Protein AF-A0A392NVR2-F1 (afdb_monomer)

Foldseek 3Di:
DQQFFAPPWDWDDLQDPPPVVSHDPPQDPVNVVVVVVVCSPDDNPPTGRTGDDDPVVSLVVVVVCLVDFDDDDDPVVVVVSRVVSVVVVVVDDDRDDDDDPDPPPPDDDDDDDDDDDDDDDDDDDDDDDD

Mean predicted aligned error: 14.07 Å

Sequence (130 aa):
PNGRFETQTKVCLSISNHHPEHWQPSWSVRTALVALIAFMPTSPNGALGSLDYKKEERRTLAIKSREASPKFGTPERQKLIDEIHEYMLSKAPPVPELSHTETSEDHPSPEEAESQVSSPNPEALPEEEG

InterPro domains:
  IPR000608 Ubiquitin-conjugating (UBC), catalytic core domain [PS50127] (1-85)
  IPR016135 Ubiquitin-conjugating enzyme/RWD-like [G3DSA:3.10.110.10] (1-108)
  IPR016135 Ubiquitin-conjugating enzyme/RWD-like [SSF54495] (4-55)

Solvent-accessible surface area (backbone atoms only — not comparable to full-atom values): 8789 Å² total; per-residue (Å²): 120,58,46,44,50,49,80,99,50,73,69,59,49,71,78,31,90,85,30,73,92,64,47,57,94,83,62,45,72,66,52,55,52,53,51,52,60,67,52,65,84,52,82,50,87,84,34,50,41,47,38,87,53,54,73,66,58,30,49,53,32,56,58,57,51,71,80,52,62,82,89,65,83,53,74,71,51,35,52,54,45,44,52,49,43,54,54,49,57,79,71,51,78,82,79,80,82,75,78,84,74,78,83,75,82,82,76,86,82,85,82,86,79,90,86,81,91,82,85,83,86,83,89,80,88,84,89,84,90,134

pLDDT: mean 76.17, std 23.25, range [31.78, 98.38]

Radius of gyration: 26.14 Å; Cα contacts (8 Å, |Δi|>4): 66; chains: 1; bounding box: 65×40×64 Å

Secondary structure (DSSP, 8-state):
--SSB-TTS----TTSTT-TTT--TT--HHHHHHHHHHHTTS--TT-TTB----HHHHHHHHHHTTSS----S-HHHHHHHHHHHHHHHHHSPPPPP---------------------------------

Organism: NCBI:txid97028

Structure (mmCIF, N/CA/C/O backbone):
data_AF-A0A392NVR2-F1
#
_entry.id   AF-A0A392NVR2-F1
#
loop_
_atom_site.group_PDB
_atom_site.id
_atom_site.type_symbol
_atom_site.label_atom_id
_atom_site.label_alt_id
_atom_site.label_comp_id
_atom_site.label_asym_id
_atom_site.label_entity_id
_atom_site.label_seq_id
_atom_site.pdbx_PDB_ins_code
_atom_site.Cartn_x
_atom_site.Cartn_y
_atom_site.Cartn_z
_atom_site.occupancy
_atom_site.B_iso_or_equiv
_atom_site.auth_seq_id
_atom_site.auth_comp_id
_atom_site.auth_asym_id
_atom_site.auth_atom_id
_atom_site.pdbx_PDB_model_num
ATOM 1 N N . PRO A 1 1 ? -1.877 4.588 4.772 1.00 92.75 1 PRO A N 1
ATOM 2 C CA . PRO A 1 1 ? -0.829 3.815 5.495 1.00 92.75 1 PRO A CA 1
ATOM 3 C C . PRO A 1 1 ? -1.407 2.458 5.922 1.00 92.75 1 PRO A C 1
ATOM 5 O O . PRO A 1 1 ? -2.622 2.373 6.059 1.00 92.75 1 PRO A O 1
ATOM 8 N N . ASN A 1 2 ? -0.583 1.416 6.095 1.00 94.69 2 ASN A N 1
ATOM 9 C CA . ASN A 1 2 ? -1.067 0.053 6.401 1.00 94.69 2 ASN A CA 1
ATOM 10 C C . ASN A 1 2 ? -0.372 -0.628 7.604 1.00 94.69 2 ASN A C 1
ATOM 12 O O . ASN A 1 2 ? -0.789 -1.713 8.006 1.00 94.69 2 ASN A O 1
ATOM 16 N N . GLY A 1 3 ? 0.679 -0.015 8.166 1.00 94.56 3 GLY A N 1
ATOM 17 C CA . GLY A 1 3 ? 1.439 -0.548 9.307 1.00 94.56 3 GLY A CA 1
ATOM 18 C C . GLY A 1 3 ? 2.330 -1.757 8.988 1.00 94.56 3 GLY A C 1
ATOM 19 O O . GLY A 1 3 ? 2.909 -2.338 9.896 1.00 94.56 3 GLY A O 1
ATOM 20 N N . ARG A 1 4 ? 2.429 -2.151 7.712 1.00 95.00 4 ARG A N 1
ATOM 21 C CA . ARG A 1 4 ? 3.262 -3.253 7.213 1.00 95.00 4 ARG A CA 1
ATOM 22 C C . ARG A 1 4 ? 4.449 -2.766 6.389 1.00 95.00 4 ARG A C 1
ATOM 24 O O . ARG A 1 4 ? 5.541 -3.305 6.515 1.00 95.00 4 ARG A O 1
ATOM 31 N N . PHE A 1 5 ? 4.222 -1.790 5.522 1.00 94.06 5 PHE A N 1
ATOM 32 C CA . PHE A 1 5 ? 5.261 -1.199 4.694 1.00 94.06 5 PHE A CA 1
ATOM 33 C C . PHE A 1 5 ? 5.231 0.313 4.832 1.00 94.06 5 PHE A C 1
ATOM 35 O O . PHE A 1 5 ? 4.154 0.925 4.848 1.00 94.06 5 PHE A O 1
ATOM 42 N N . GLU A 1 6 ? 6.416 0.900 4.909 1.00 93.88 6 GLU A N 1
ATOM 43 C CA . GLU A 1 6 ? 6.596 2.338 4.839 1.00 93.88 6 GLU A CA 1
ATOM 44 C C . GLU A 1 6 ? 6.128 2.853 3.472 1.00 93.88 6 GLU A C 1
ATOM 46 O O . GLU A 1 6 ? 6.408 2.279 2.415 1.00 93.88 6 GLU A O 1
ATOM 51 N N . THR A 1 7 ? 5.341 3.926 3.484 1.00 93.19 7 THR A N 1
ATOM 52 C CA . THR A 1 7 ? 4.828 4.523 2.251 1.00 93.19 7 THR A CA 1
ATOM 53 C C . THR A 1 7 ? 5.937 5.239 1.500 1.00 93.19 7 THR A C 1
ATOM 55 O O . THR A 1 7 ? 6.759 5.894 2.121 1.00 93.19 7 THR A O 1
ATOM 58 N N . GLN A 1 8 ? 5.890 5.206 0.165 1.00 91.06 8 GLN A N 1
ATOM 59 C CA . GLN A 1 8 ? 6.869 5.878 -0.708 1.00 91.06 8 GLN A CA 1
ATOM 60 C C . GLN A 1 8 ? 8.303 5.320 -0.599 1.00 91.06 8 GLN A C 1
ATOM 62 O O . GLN A 1 8 ? 9.221 5.872 -1.198 1.00 91.06 8 GLN A O 1
ATOM 67 N N . THR A 1 9 ? 8.477 4.176 0.064 1.00 91.12 9 THR A N 1
ATOM 68 C CA . THR A 1 9 ? 9.751 3.461 0.168 1.00 91.12 9 THR A CA 1
ATOM 69 C C . THR A 1 9 ? 9.732 2.220 -0.724 1.00 91.12 9 THR A C 1
ATOM 71 O O . THR A 1 9 ? 8.696 1.581 -0.930 1.00 91.12 9 THR A O 1
ATOM 74 N N . LYS A 1 10 ? 10.889 1.865 -1.296 1.00 88.88 10 LYS A N 1
ATOM 75 C CA . LYS A 1 10 ? 11.042 0.595 -2.018 1.00 88.88 10 LYS A CA 1
ATOM 76 C C . LYS A 1 10 ? 10.908 -0.563 -1.031 1.00 88.88 10 LYS A C 1
ATOM 78 O O . LYS A 1 10 ? 11.562 -0.560 0.005 1.00 88.88 10 LYS A O 1
ATOM 83 N N . VAL A 1 11 ? 10.126 -1.575 -1.395 1.00 86.44 11 VAL A N 1
ATOM 84 C CA . VAL A 1 11 ? 9.988 -2.804 -0.607 1.00 86.44 11 VAL A CA 1
ATOM 85 C C . VAL A 1 11 ? 10.754 -3.947 -1.256 1.00 86.44 11 VAL A C 1
ATOM 87 O O . VAL A 1 11 ? 10.770 -4.089 -2.483 1.00 86.44 11 VAL A O 1
ATOM 90 N N . CYS A 1 12 ? 11.381 -4.778 -0.431 1.00 78.94 12 CYS A N 1
ATOM 91 C CA . CYS A 1 12 ? 11.992 -6.022 -0.879 1.00 78.94 12 CYS A CA 1
ATOM 92 C C . CYS A 1 12 ? 11.087 -7.204 -0.509 1.00 78.94 12 CYS A C 1
ATOM 94 O O . CYS A 1 12 ? 10.691 -7.345 0.643 1.00 78.94 12 CYS A O 1
ATOM 96 N N . LEU A 1 13 ? 10.757 -8.041 -1.493 1.00 76.19 13 LEU A N 1
ATOM 97 C CA . LEU A 1 13 ? 10.020 -9.293 -1.332 1.00 76.19 13 LEU A CA 1
ATOM 98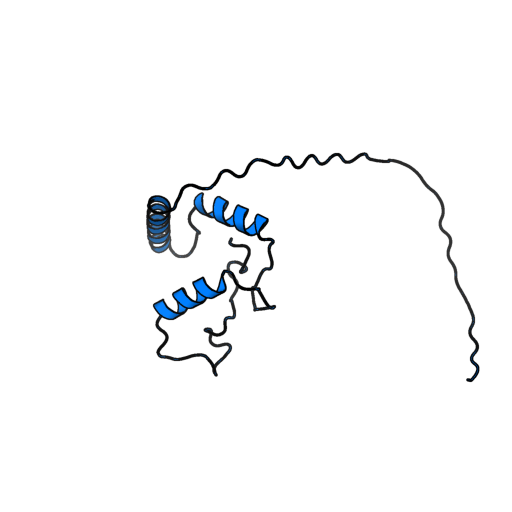 C C . LEU A 1 13 ? 10.784 -10.374 -2.100 1.00 76.19 13 LEU A C 1
ATOM 100 O O . LEU A 1 13 ? 11.512 -10.040 -3.034 1.00 76.19 13 LEU A O 1
ATOM 104 N N . SER A 1 14 ? 10.546 -11.656 -1.809 1.00 68.81 14 SER A N 1
ATOM 105 C CA . SER A 1 14 ? 11.128 -12.768 -2.588 1.00 68.81 14 SER A CA 1
ATOM 106 C C . SER A 1 14 ? 10.744 -12.746 -4.073 1.00 68.81 14 SER A C 1
ATOM 108 O O . SER A 1 14 ? 11.316 -13.478 -4.873 1.00 68.81 14 SER A O 1
ATOM 110 N N . ILE A 1 15 ? 9.783 -11.889 -4.437 1.00 69.25 15 ILE A N 1
ATOM 111 C CA . ILE A 1 15 ? 9.334 -11.664 -5.804 1.00 69.25 15 ILE A CA 1
ATOM 112 C C . ILE A 1 15 ? 9.927 -10.435 -6.502 1.00 69.25 15 ILE A C 1
ATOM 114 O O . ILE A 1 15 ? 9.611 -10.168 -7.662 1.00 69.25 15 ILE A O 1
ATOM 118 N N . SER A 1 16 ? 10.743 -9.652 -5.797 1.00 71.12 16 SER A N 1
ATOM 119 C CA . SER A 1 16 ? 11.439 -8.497 -6.359 1.00 71.12 16 SER A CA 1
ATOM 120 C C . SER A 1 16 ? 12.811 -8.909 -6.906 1.00 71.12 16 SER A C 1
ATOM 122 O O . SER A 1 16 ? 13.311 -9.996 -6.628 1.00 71.12 16 SER A O 1
ATOM 124 N N . ASN A 1 17 ? 13.461 -8.015 -7.655 1.00 62.12 17 ASN A N 1
ATOM 125 C CA . ASN A 1 17 ? 14.778 -8.255 -8.263 1.00 62.12 17 ASN A CA 1
ATOM 126 C C . ASN A 1 17 ? 15.936 -8.428 -7.244 1.00 62.12 17 ASN A C 1
ATOM 128 O O . ASN A 1 17 ? 17.099 -8.446 -7.625 1.00 62.12 17 ASN A O 1
ATOM 132 N N . HIS A 1 18 ? 15.638 -8.500 -5.944 1.00 59.78 18 HIS A N 1
ATOM 133 C CA . HIS A 1 18 ? 16.628 -8.689 -4.880 1.00 59.78 18 HIS A CA 1
ATOM 134 C C . HIS A 1 18 ? 16.950 -10.171 -4.620 1.00 59.78 18 HIS A C 1
ATOM 136 O O . HIS A 1 18 ? 17.929 -10.454 -3.939 1.00 59.78 18 HIS A O 1
ATOM 142 N N . HIS A 1 19 ? 16.171 -11.101 -5.190 1.00 66.50 19 HIS A N 1
ATOM 143 C CA . HIS A 1 19 ? 16.443 -12.542 -5.179 1.00 66.50 19 HIS A CA 1
ATOM 144 C C . HIS A 1 19 ? 16.406 -13.097 -6.613 1.00 66.50 19 HIS A C 1
ATOM 146 O O . HIS A 1 19 ? 15.390 -13.663 -7.030 1.00 66.50 19 HIS A O 1
ATOM 152 N N . PRO A 1 20 ? 17.486 -12.933 -7.401 1.00 61.00 20 PRO A N 1
ATOM 153 C CA . PRO A 1 20 ? 17.533 -13.388 -8.795 1.00 61.00 20 PRO A CA 1
ATOM 154 C C . PRO A 1 20 ? 17.334 -14.907 -8.941 1.00 61.00 20 PRO A C 1
ATOM 156 O O . PRO A 1 20 ? 16.924 -15.370 -9.999 1.00 61.00 20 PRO A O 1
ATOM 159 N N . GLU A 1 21 ? 17.566 -15.672 -7.872 1.00 63.19 21 GLU A N 1
ATOM 160 C CA . GLU A 1 21 ? 17.325 -17.119 -7.795 1.00 63.19 21 GLU A CA 1
ATOM 161 C C . GLU A 1 21 ? 15.837 -17.508 -7.709 1.00 63.19 21 GLU A C 1
ATOM 163 O O . GLU A 1 21 ? 15.458 -18.615 -8.091 1.00 63.19 21 GLU A O 1
ATOM 168 N N . HIS A 1 22 ? 14.980 -16.603 -7.227 1.00 64.81 22 HIS A N 1
ATOM 169 C CA . HIS A 1 22 ? 13.547 -16.845 -7.036 1.00 64.81 22 HIS A CA 1
ATOM 170 C C . HIS A 1 22 ? 12.671 -16.090 -8.037 1.00 64.81 22 HIS A C 1
ATOM 172 O O . HIS A 1 22 ? 11.505 -16.443 -8.217 1.00 64.81 22 HIS A O 1
ATOM 178 N N . TRP A 1 23 ? 13.217 -15.077 -8.709 1.00 69.56 23 TRP A N 1
ATOM 179 C CA . TRP A 1 23 ? 12.497 -14.308 -9.713 1.00 69.56 23 TRP A CA 1
ATOM 180 C C . TRP A 1 23 ? 12.322 -15.101 -11.017 1.00 69.56 23 TRP A C 1
ATOM 182 O O . TRP A 1 23 ? 13.288 -15.612 -11.580 1.00 69.56 23 TRP A O 1
ATOM 192 N N . GLN A 1 24 ? 11.089 -15.175 -11.532 1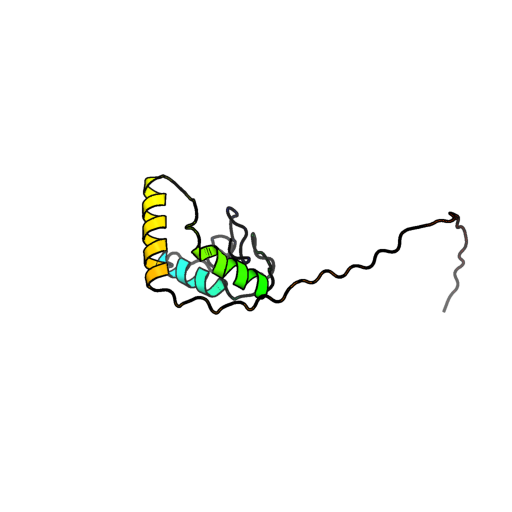.00 69.44 24 GLN A N 1
ATOM 193 C CA . GLN A 1 24 ? 10.796 -15.805 -12.823 1.00 69.44 24 GLN A CA 1
ATOM 194 C C . GLN A 1 24 ? 10.202 -14.793 -13.816 1.00 69.44 24 GLN A C 1
ATOM 196 O O . GLN A 1 24 ? 9.219 -14.128 -13.484 1.00 69.44 24 GLN A O 1
ATOM 201 N N . PRO A 1 25 ? 10.697 -14.725 -15.069 1.00 73.12 25 PRO A N 1
ATOM 202 C CA . PRO A 1 25 ? 10.177 -13.804 -16.087 1.00 73.12 25 PRO A CA 1
ATOM 203 C C . PRO A 1 25 ? 8.730 -14.112 -16.508 1.00 73.12 25 PRO A C 1
ATOM 205 O O . PRO A 1 25 ? 8.065 -13.275 -17.111 1.00 73.12 25 PRO A O 1
ATOM 208 N N . SER A 1 26 ? 8.222 -15.304 -16.178 1.00 81.38 26 SER A N 1
ATOM 209 C CA . SER A 1 26 ? 6.828 -15.714 -16.383 1.00 81.38 26 SER A CA 1
ATOM 210 C C . SER A 1 26 ? 5.850 -15.068 -15.391 1.00 81.38 26 SER A C 1
ATOM 212 O O . SER A 1 26 ? 4.632 -15.156 -15.574 1.00 81.38 26 SER A O 1
ATOM 214 N N . TRP A 1 27 ? 6.340 -14.426 -14.327 1.00 81.38 27 TRP A N 1
ATOM 215 C CA . TRP A 1 27 ? 5.482 -13.784 -13.340 1.00 81.38 27 TRP A CA 1
ATOM 216 C C . TRP A 1 27 ? 4.867 -12.502 -13.892 1.00 81.38 27 TRP A C 1
ATOM 218 O O . TRP A 1 27 ? 5.488 -11.445 -13.959 1.00 81.38 27 TRP A O 1
ATOM 228 N N . SER A 1 28 ? 3.590 -12.602 -14.256 1.00 88.56 28 SER A N 1
ATOM 229 C CA . SER A 1 28 ? 2.774 -11.452 -14.637 1.00 88.56 28 SER A CA 1
ATOM 230 C C . SER A 1 28 ? 2.580 -10.464 -13.477 1.00 88.56 28 SER A C 1
ATOM 232 O O . SER A 1 28 ? 2.679 -10.827 -12.301 1.00 88.56 28 SER A O 1
ATOM 234 N N . VAL A 1 29 ? 2.166 -9.232 -13.800 1.00 88.62 29 VAL A N 1
ATOM 235 C CA . VAL A 1 29 ? 1.728 -8.232 -12.803 1.00 88.62 29 VAL A CA 1
ATOM 236 C C . VAL A 1 29 ? 0.668 -8.814 -11.863 1.00 88.62 29 VAL A C 1
ATOM 238 O O . VAL A 1 29 ? 0.705 -8.572 -10.659 1.00 88.62 29 VAL A O 1
ATOM 241 N N . ARG A 1 30 ? -0.241 -9.651 -12.382 1.00 91.25 30 ARG A N 1
ATOM 242 C CA . ARG A 1 30 ? -1.252 -10.341 -11.572 1.00 91.25 30 ARG A CA 1
ATOM 243 C C . ARG A 1 30 ? -0.612 -11.234 -10.509 1.00 91.25 30 ARG A C 1
ATOM 245 O O . ARG A 1 30 ? -1.025 -11.181 -9.356 1.00 91.25 30 ARG A O 1
ATOM 252 N N . THR A 1 31 ? 0.392 -12.028 -10.876 1.00 89.06 31 THR A N 1
ATOM 253 C CA . THR A 1 31 ? 1.115 -12.901 -9.938 1.00 89.06 31 THR A CA 1
ATOM 254 C C . THR A 1 31 ? 1.816 -12.081 -8.858 1.00 89.06 31 THR A C 1
ATOM 256 O O . THR A 1 31 ? 1.706 -12.409 -7.678 1.00 89.06 31 THR A O 1
ATOM 259 N N . ALA A 1 32 ? 2.458 -10.972 -9.240 1.00 86.94 32 ALA A N 1
ATOM 260 C CA . ALA A 1 32 ? 3.116 -10.075 -8.293 1.00 86.94 32 ALA A CA 1
ATOM 261 C C . ALA A 1 32 ? 2.129 -9.456 -7.285 1.00 86.94 32 ALA A C 1
ATOM 263 O O . ALA A 1 32 ? 2.407 -9.427 -6.087 1.00 86.94 32 ALA A O 1
ATOM 264 N N . LEU A 1 33 ? 0.950 -9.020 -7.745 1.00 91.31 33 LEU A N 1
ATOM 265 C CA . LEU A 1 33 ? -0.101 -8.482 -6.874 1.00 91.31 33 LEU A CA 1
ATOM 266 C C . LEU A 1 33 ? -0.660 -9.542 -5.913 1.00 91.31 33 LEU A C 1
ATOM 268 O O . LEU A 1 33 ? -0.851 -9.254 -4.734 1.00 91.31 33 LEU A O 1
ATOM 272 N N . VAL A 1 34 ? -0.885 -10.771 -6.388 1.00 91.69 34 VAL A N 1
ATOM 273 C CA . VAL A 1 34 ? -1.351 -11.884 -5.539 1.00 91.69 34 VAL A CA 1
ATOM 274 C C . VAL A 1 34 ? -0.321 -12.218 -4.460 1.00 91.69 34 VAL A C 1
ATOM 276 O O . VAL A 1 34 ? -0.680 -12.361 -3.292 1.00 91.69 34 VAL A O 1
ATOM 279 N N . ALA A 1 35 ? 0.959 -12.291 -4.823 1.00 89.56 35 ALA A N 1
ATOM 280 C CA . ALA A 1 35 ? 2.032 -12.517 -3.863 1.00 89.56 35 ALA A CA 1
ATOM 281 C C . ALA A 1 35 ? 2.129 -11.376 -2.837 1.00 89.56 35 ALA A C 1
ATOM 283 O O . ALA A 1 35 ? 2.227 -11.647 -1.644 1.00 89.56 35 ALA A O 1
ATOM 284 N N . LEU A 1 36 ? 2.020 -10.109 -3.259 1.00 90.31 36 LEU A N 1
ATOM 285 C CA . LEU A 1 36 ? 1.995 -8.967 -2.338 1.00 90.31 36 LEU A CA 1
ATOM 286 C C . LEU A 1 36 ? 0.861 -9.089 -1.308 1.00 90.31 36 LEU A C 1
ATOM 288 O O . LEU A 1 36 ? 1.101 -8.886 -0.120 1.00 90.31 36 LEU A O 1
ATOM 292 N N . ILE A 1 37 ? -0.347 -9.470 -1.738 1.00 92.75 37 ILE A N 1
ATOM 293 C CA . ILE A 1 37 ? -1.481 -9.719 -0.832 1.00 92.75 37 ILE A CA 1
ATOM 294 C C . ILE A 1 37 ? -1.138 -10.834 0.166 1.00 92.75 37 ILE A C 1
ATOM 296 O O . ILE A 1 37 ? -1.378 -10.672 1.362 1.00 92.75 37 ILE A O 1
ATOM 300 N N . ALA A 1 38 ? -0.529 -11.930 -0.298 1.00 91.00 38 ALA A N 1
ATOM 301 C CA . ALA A 1 38 ? -0.116 -13.045 0.556 1.00 91.00 38 ALA A CA 1
ATOM 302 C C . ALA A 1 38 ? 0.979 -12.665 1.574 1.00 91.00 38 ALA A C 1
ATOM 304 O O . ALA A 1 38 ? 1.047 -13.269 2.642 1.00 91.00 38 ALA A O 1
ATOM 305 N N . PHE A 1 39 ? 1.796 -11.645 1.288 1.00 88.88 39 PHE A N 1
ATOM 306 C CA . PHE A 1 39 ? 2.806 -11.119 2.214 1.00 88.88 39 PHE A CA 1
ATOM 307 C C . PHE A 1 39 ? 2.257 -10.142 3.259 1.00 88.88 39 PHE A C 1
ATOM 309 O O . PHE A 1 39 ? 2.900 -9.930 4.285 1.00 88.88 39 PHE A O 1
ATOM 316 N N . MET A 1 40 ? 1.086 -9.5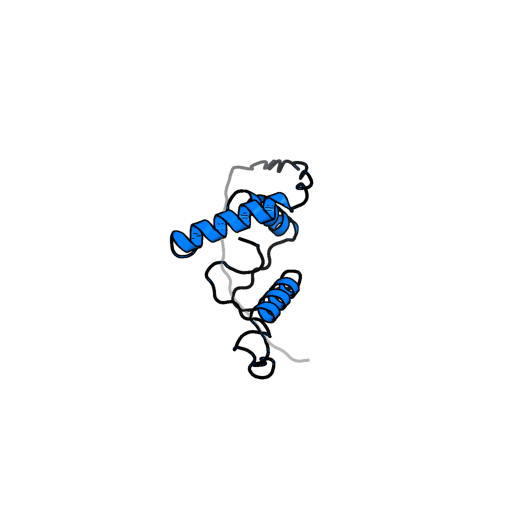38 3.045 1.00 92.38 40 MET A N 1
ATOM 317 C CA . MET A 1 40 ? 0.519 -8.579 4.002 1.00 92.38 40 MET A CA 1
ATOM 318 C C . MET A 1 40 ? 0.329 -9.141 5.427 1.00 92.38 40 MET A C 1
ATOM 320 O O . MET A 1 40 ? 0.627 -8.405 6.373 1.00 92.38 40 MET A O 1
ATOM 324 N N . PRO A 1 41 ? -0.149 -10.385 5.643 1.00 91.12 41 PRO A N 1
ATOM 325 C CA . PRO A 1 41 ? -0.341 -10.926 6.990 1.00 91.12 41 PRO A CA 1
ATOM 326 C C . PRO A 1 41 ? 0.918 -11.545 7.620 1.00 91.12 41 PRO A C 1
ATOM 328 O O . PRO A 1 41 ? 0.858 -11.929 8.785 1.00 91.12 41 PRO A O 1
ATOM 331 N N . THR A 1 42 ? 2.037 -11.679 6.899 1.00 89.44 42 THR A N 1
ATOM 332 C CA . THR A 1 42 ? 3.239 -12.351 7.429 1.00 89.44 42 THR A CA 1
ATOM 333 C C . THR A 1 42 ? 4.059 -11.435 8.345 1.00 89.44 42 THR A C 1
ATOM 335 O O . THR A 1 42 ? 3.823 -10.230 8.409 1.00 89.44 42 THR A O 1
ATOM 338 N N . SER A 1 43 ? 5.040 -11.985 9.067 1.00 87.19 43 SER A N 1
ATOM 339 C CA . SER A 1 43 ? 5.999 -11.210 9.878 1.00 87.19 43 SER A CA 1
ATOM 340 C C . SER A 1 43 ? 6.938 -10.355 9.001 1.00 87.19 43 SER A C 1
ATOM 342 O O . SER A 1 43 ? 7.222 -10.754 7.865 1.00 87.19 43 SER A O 1
ATOM 344 N N . PRO A 1 44 ? 7.372 -9.156 9.447 1.00 86.81 44 PRO A N 1
ATOM 345 C CA . PRO A 1 44 ? 8.211 -8.254 8.645 1.00 86.81 44 PRO A CA 1
ATOM 346 C C . PRO A 1 44 ? 9.613 -8.795 8.405 1.00 86.81 44 PRO A C 1
ATOM 348 O O . PRO A 1 44 ? 10.177 -8.534 7.344 1.00 86.81 44 PRO A O 1
ATOM 351 N N . ASN A 1 45 ? 10.137 -9.597 9.337 1.00 84.56 45 ASN A N 1
ATOM 352 C CA . ASN A 1 45 ? 11.417 -10.304 9.218 1.00 84.56 45 ASN A CA 1
ATOM 353 C C . ASN A 1 45 ? 12.582 -9.409 8.742 1.00 84.56 45 ASN A C 1
ATOM 355 O O . ASN A 1 45 ? 13.468 -9.873 8.032 1.00 84.56 45 ASN A O 1
ATOM 359 N N . GLY A 1 46 ? 12.564 -8.118 9.095 1.00 81.19 46 GLY A N 1
ATOM 360 C CA . GLY A 1 46 ? 13.605 -7.160 8.713 1.00 81.19 46 GLY A CA 1
ATOM 361 C C . GLY A 1 46 ? 13.671 -6.829 7.216 1.00 81.19 46 GLY A C 1
ATOM 362 O O . GLY A 1 46 ? 14.684 -6.306 6.759 1.00 81.19 46 GLY A O 1
ATOM 363 N N . ALA A 1 47 ? 12.625 -7.118 6.434 1.00 84.12 47 ALA A N 1
ATOM 364 C CA . ALA A 1 47 ? 12.597 -6.765 5.017 1.00 84.12 47 ALA A CA 1
ATOM 365 C C . ALA A 1 47 ? 12.721 -5.241 4.815 1.00 84.12 47 ALA A C 1
ATOM 367 O O . ALA A 1 47 ? 12.204 -4.449 5.609 1.00 84.12 47 ALA A O 1
ATOM 368 N N . LEU A 1 48 ? 13.375 -4.821 3.726 1.00 85.88 48 LEU A N 1
ATOM 369 C CA . LEU A 1 48 ? 13.535 -3.403 3.396 1.00 85.88 48 LEU A CA 1
ATOM 370 C C . LEU A 1 48 ? 12.169 -2.704 3.316 1.00 85.88 48 LEU A C 1
ATOM 372 O O . LEU A 1 48 ? 11.276 -3.164 2.599 1.00 85.88 48 LEU A O 1
ATOM 376 N N . GLY A 1 49 ? 12.032 -1.594 4.046 1.00 87.56 49 GLY A N 1
ATOM 377 C CA . GLY A 1 49 ? 10.801 -0.806 4.113 1.00 87.56 49 GLY A CA 1
ATOM 378 C C . GLY A 1 49 ? 9.678 -1.458 4.924 1.00 87.56 49 GLY A C 1
ATOM 379 O O . GLY A 1 49 ? 8.534 -1.018 4.819 1.00 87.5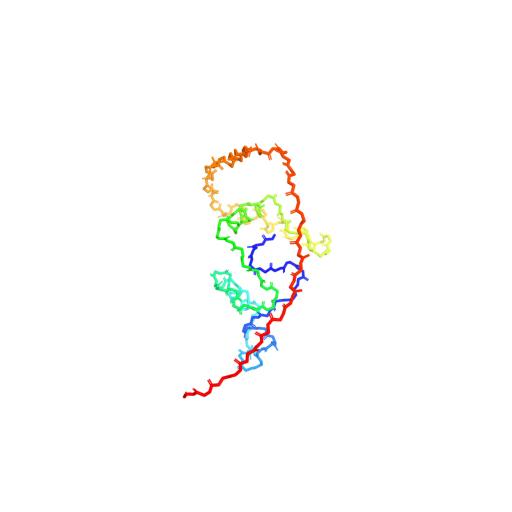6 49 GLY A O 1
ATOM 380 N N . SER A 1 50 ? 9.956 -2.519 5.691 1.00 92.25 50 SER A N 1
ATOM 381 C CA . SER A 1 50 ? 8.962 -3.150 6.563 1.00 92.25 50 SER A CA 1
ATOM 382 C C . SER A 1 50 ? 8.739 -2.367 7.862 1.00 92.25 50 SER A C 1
ATOM 384 O O . SER A 1 50 ? 9.643 -1.729 8.393 1.00 92.25 50 SER A O 1
ATOM 386 N N . LEU A 1 51 ? 7.506 -2.425 8.360 1.00 93.44 51 LEU A N 1
ATOM 387 C CA . LEU A 1 51 ? 7.065 -1.888 9.644 1.00 93.44 51 LEU A CA 1
ATOM 388 C C . LEU A 1 51 ? 6.458 -3.027 10.471 1.00 93.44 51 LEU A C 1
ATOM 390 O O . LEU A 1 51 ? 5.863 -3.952 9.906 1.00 93.44 51 LEU A O 1
ATOM 394 N N . ASP A 1 52 ? 6.579 -2.933 11.796 1.00 93.50 52 ASP A N 1
ATOM 395 C CA . ASP A 1 52 ? 6.066 -3.932 12.742 1.00 93.50 52 ASP A CA 1
ATOM 396 C C . ASP A 1 52 ? 5.041 -3.325 13.709 1.00 93.50 52 ASP A C 1
ATOM 398 O O . ASP A 1 52 ? 5.259 -3.211 14.912 1.00 93.50 52 ASP A O 1
ATOM 402 N N . TYR A 1 53 ? 3.929 -2.838 13.152 1.00 94.75 53 TYR A N 1
ATOM 403 C CA . TYR A 1 53 ? 2.852 -2.26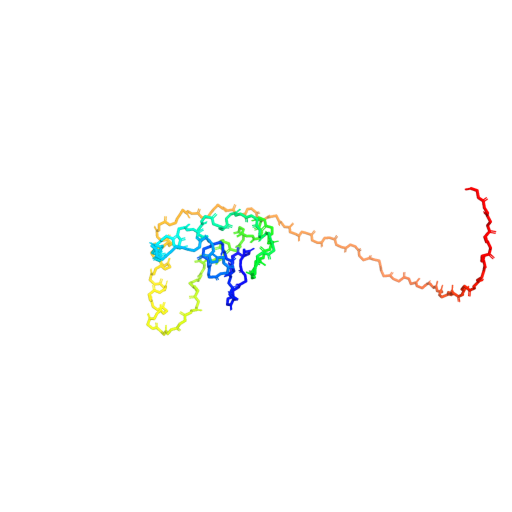1 13.960 1.00 94.75 53 TYR A CA 1
ATOM 404 C C . TYR A 1 53 ? 2.028 -3.366 14.615 1.00 94.75 53 TYR A C 1
ATOM 406 O O . TYR A 1 53 ? 1.775 -4.415 14.004 1.00 94.75 53 TYR A O 1
ATOM 414 N N . LYS A 1 54 ? 1.511 -3.094 15.819 1.00 94.38 54 LYS A N 1
ATOM 415 C CA . LYS A 1 54 ? 0.630 -4.034 16.520 1.00 94.38 54 LYS A CA 1
ATOM 416 C C . LYS A 1 54 ? -0.650 -4.273 15.720 1.00 94.38 54 LYS A C 1
ATOM 418 O O . LYS A 1 54 ? -1.092 -3.445 14.916 1.00 94.38 54 LYS A O 1
ATOM 423 N N . LYS A 1 55 ? -1.283 -5.425 15.944 1.00 92.50 55 LYS A N 1
ATOM 424 C CA . LYS A 1 55 ? -2.502 -5.835 15.228 1.00 92.50 55 LYS A CA 1
ATOM 425 C C . LYS A 1 55 ? -3.624 -4.801 15.372 1.00 92.50 55 LYS A C 1
ATOM 427 O O . LYS A 1 55 ? -4.356 -4.550 14.414 1.00 92.50 55 LY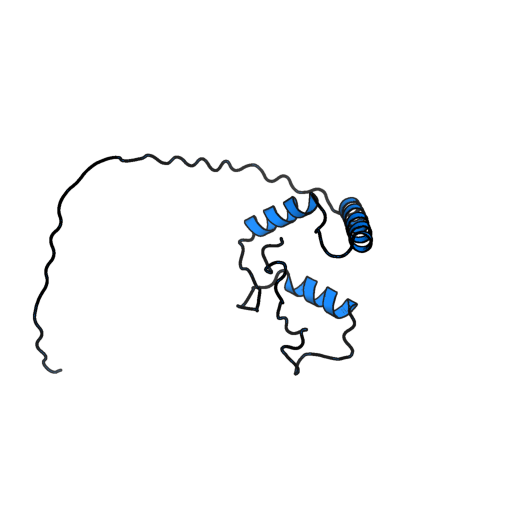S A O 1
ATOM 432 N N . GLU A 1 56 ? -3.734 -4.194 16.544 1.00 94.88 56 GLU A N 1
ATOM 433 C CA . GLU A 1 56 ? -4.729 -3.186 16.901 1.00 94.88 56 GLU A CA 1
ATOM 434 C C . GLU A 1 56 ? -4.508 -1.902 16.096 1.00 94.88 56 GLU A C 1
ATOM 436 O O . GLU A 1 56 ? -5.434 -1.401 15.464 1.00 94.88 56 GLU A O 1
ATOM 441 N N . GLU A 1 57 ? -3.264 -1.431 16.008 1.00 95.69 57 GLU A N 1
ATOM 442 C CA . GLU A 1 57 ? -2.900 -0.258 15.207 1.00 95.69 57 GLU A CA 1
ATOM 443 C C . GLU A 1 57 ? -3.156 -0.506 13.719 1.00 95.69 57 GLU A C 1
ATOM 445 O O . GLU A 1 57 ? -3.731 0.335 13.025 1.00 95.69 57 GLU A O 1
ATOM 450 N N . ARG A 1 58 ? -2.809 -1.700 13.222 1.00 95.38 58 ARG A N 1
ATOM 451 C CA . ARG A 1 58 ? -3.099 -2.108 11.839 1.00 95.38 58 ARG A CA 1
ATOM 452 C C . ARG A 1 58 ? -4.603 -2.149 11.562 1.00 95.38 58 ARG A C 1
ATOM 454 O O . ARG A 1 58 ? -5.023 -1.760 10.472 1.00 95.38 58 ARG A O 1
ATO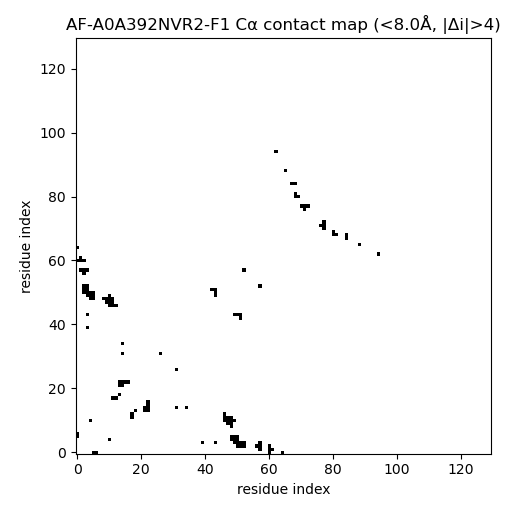M 461 N N . ARG A 1 59 ? -5.422 -2.563 12.537 1.00 93.69 59 ARG A N 1
ATOM 462 C CA . ARG A 1 59 ? -6.891 -2.518 12.445 1.00 93.69 59 ARG A CA 1
ATOM 463 C C . ARG A 1 59 ? -7.394 -1.076 12.376 1.00 93.69 59 ARG A C 1
ATOM 465 O O . ARG A 1 59 ? -8.196 -0.776 11.493 1.00 93.69 59 ARG A O 1
ATOM 472 N N . THR A 1 60 ? -6.896 -0.186 13.230 1.00 95.50 60 THR A N 1
ATOM 473 C CA . THR A 1 60 ? -7.235 1.247 13.194 1.00 95.50 60 THR A CA 1
ATOM 474 C C . THR A 1 60 ? -6.872 1.871 11.846 1.00 95.50 60 THR A C 1
ATOM 476 O O . THR A 1 60 ? -7.692 2.561 11.242 1.00 95.50 60 THR A O 1
ATOM 479 N N . LEU A 1 61 ? -5.686 1.567 11.309 1.00 95.94 61 LEU A N 1
ATOM 480 C CA . LEU A 1 61 ? -5.267 2.027 9.982 1.00 95.94 61 LEU A CA 1
ATOM 481 C C . LEU A 1 61 ? -6.154 1.475 8.859 1.00 95.94 61 LEU A C 1
ATOM 483 O O . LEU A 1 61 ? -6.470 2.212 7.926 1.00 95.94 61 LEU A O 1
ATOM 487 N N . ALA A 1 62 ? -6.576 0.211 8.940 1.00 94.31 62 ALA A N 1
ATOM 488 C CA . ALA A 1 62 ? -7.484 -0.383 7.961 1.00 94.31 62 ALA A CA 1
ATOM 489 C C . ALA A 1 62 ? -8.852 0.320 7.957 1.00 94.31 62 ALA A C 1
ATOM 491 O O . ALA A 1 62 ? -9.387 0.600 6.886 1.00 94.31 62 ALA A O 1
ATOM 492 N N . ILE A 1 63 ? -9.386 0.669 9.130 1.00 94.38 63 ILE A N 1
ATOM 493 C CA . ILE A 1 63 ? -10.638 1.431 9.248 1.00 94.38 63 ILE A CA 1
ATOM 494 C C . ILE A 1 63 ? -10.459 2.831 8.662 1.00 94.38 63 ILE A C 1
ATOM 496 O O . ILE A 1 63 ? -11.203 3.206 7.757 1.00 94.38 63 ILE A O 1
ATOM 500 N N . LYS A 1 64 ? -9.417 3.551 9.091 1.00 94.88 64 LYS A N 1
ATOM 501 C CA . LYS A 1 64 ? -9.107 4.901 8.604 1.00 94.88 64 LYS A CA 1
ATOM 502 C C . LYS A 1 64 ? -8.877 4.945 7.092 1.00 94.88 64 LYS A C 1
ATOM 504 O O . LYS A 1 64 ? -9.233 5.914 6.434 1.00 94.88 64 LYS A O 1
ATOM 509 N N . SER A 1 65 ? -8.323 3.880 6.504 1.00 95.06 65 SER A N 1
ATOM 510 C CA . SER A 1 65 ? -8.075 3.812 5.056 1.00 95.06 65 SER A CA 1
ATOM 511 C C . SER A 1 65 ? -9.342 3.891 4.195 1.00 95.06 65 SER A C 1
ATOM 513 O O . SER A 1 65 ? -9.242 4.123 2.995 1.00 95.06 65 SER A O 1
ATOM 515 N N . ARG A 1 66 ? -10.528 3.726 4.793 1.00 94.75 66 ARG A N 1
ATOM 516 C CA . ARG A 1 66 ? -11.821 3.846 4.109 1.00 94.75 66 ARG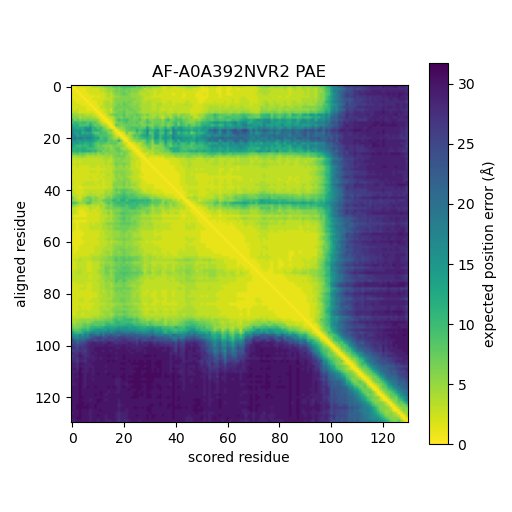 A CA 1
ATOM 517 C C . ARG A 1 66 ? -12.247 5.298 3.885 1.00 94.75 66 ARG A C 1
ATOM 519 O O . ARG A 1 66 ? -13.030 5.544 2.976 1.00 94.75 66 ARG A O 1
ATOM 526 N N . GLU A 1 67 ? -11.738 6.237 4.682 1.00 95.06 67 GLU A N 1
ATOM 527 C CA . GLU A 1 67 ? -12.156 7.649 4.672 1.00 95.06 67 GLU A CA 1
ATOM 528 C C . GLU A 1 67 ? -11.746 8.384 3.393 1.00 95.06 67 GLU A C 1
ATOM 530 O O . GLU A 1 67 ? -12.470 9.253 2.917 1.00 95.06 67 GLU A O 1
ATOM 535 N N . ALA A 1 68 ? -10.581 8.050 2.835 1.00 95.56 68 ALA A N 1
ATOM 536 C CA . ALA A 1 68 ? -10.064 8.699 1.641 1.00 95.56 68 ALA A CA 1
ATOM 537 C C . ALA A 1 68 ? -9.174 7.764 0.826 1.00 95.56 68 ALA A C 1
ATOM 539 O O . ALA A 1 68 ? -8.375 6.992 1.362 1.00 95.56 68 ALA A O 1
ATOM 540 N N . SER A 1 69 ? -9.267 7.912 -0.491 1.00 96.31 69 SER A N 1
ATOM 541 C CA . SER A 1 69 ? -8.374 7.261 -1.437 1.00 96.31 69 SER A CA 1
ATOM 542 C C . SER A 1 69 ? -6.922 7.754 -1.276 1.00 96.31 69 SER A C 1
ATOM 544 O O . SER A 1 69 ? -6.675 8.913 -0.907 1.00 96.31 69 SER A O 1
ATOM 546 N N . PRO A 1 70 ? -5.918 6.913 -1.578 1.00 95.19 70 PRO A N 1
ATOM 547 C CA . PRO A 1 70 ? -4.531 7.357 -1.587 1.00 95.19 70 PRO A CA 1
ATOM 548 C C . PRO A 1 70 ? -4.303 8.414 -2.675 1.00 95.19 70 PRO A C 1
ATOM 550 O O . PRO A 1 70 ? -4.839 8.320 -3.782 1.00 95.19 70 PRO A O 1
ATOM 553 N N . LYS A 1 71 ? -3.463 9.410 -2.373 1.00 95.00 71 LYS A N 1
ATOM 554 C CA . LYS A 1 71 ? -3.079 10.458 -3.327 1.00 95.00 71 LYS A CA 1
ATOM 555 C C . LYS A 1 71 ? -1.770 10.095 -4.018 1.00 95.00 71 LYS A C 1
ATOM 557 O O . LYS A 1 71 ? -0.732 10.032 -3.361 1.00 95.00 71 LYS A O 1
ATOM 562 N N . PHE A 1 72 ? -1.825 9.787 -5.318 1.00 93.44 72 PHE A N 1
ATOM 563 C CA . PHE A 1 72 ? -0.645 9.350 -6.071 1.00 93.44 72 PHE A CA 1
ATOM 564 C C . PHE A 1 72 ? -0.787 9.475 -7.597 1.00 93.44 72 PHE A C 1
ATOM 566 O O . PHE A 1 72 ? -1.649 8.846 -8.219 1.00 93.44 72 PHE A O 1
ATOM 573 N N . GLY A 1 73 ? 0.188 10.141 -8.219 1.00 95.19 73 GLY A N 1
ATOM 574 C CA . GLY A 1 73 ? 0.318 10.260 -9.673 1.00 95.19 73 GLY A CA 1
ATOM 575 C C . GLY A 1 73 ? -0.347 11.512 -10.245 1.00 95.19 73 GLY A C 1
ATOM 576 O O . GLY A 1 73 ? -0.514 12.504 -9.543 1.00 95.19 73 GLY A O 1
ATOM 577 N N . THR A 1 74 ? -0.677 11.476 -11.540 1.00 98.06 74 THR A N 1
ATOM 578 C CA . THR A 1 74 ? -1.301 12.603 -12.256 1.00 98.06 74 THR A CA 1
ATOM 579 C C . THR A 1 74 ? -2.782 12.767 -11.883 1.00 98.06 74 THR A C 1
ATOM 581 O O . THR A 1 74 ? -3.378 11.825 -11.352 1.00 98.06 74 THR A O 1
ATOM 584 N N . PRO A 1 75 ? -3.420 13.913 -12.195 1.00 98.19 75 PRO A N 1
ATOM 585 C CA . PRO A 1 75 ? -4.854 14.110 -11.963 1.00 98.19 75 PRO A CA 1
ATOM 586 C C . PRO A 1 75 ? -5.742 13.040 -12.615 1.00 98.19 75 PRO A C 1
ATOM 588 O O . PRO A 1 75 ? -6.723 12.600 -12.021 1.00 98.19 75 PRO A O 1
ATOM 591 N N . GLU A 1 76 ? -5.390 12.566 -13.810 1.00 97.81 76 GLU A N 1
ATOM 592 C CA . GLU A 1 76 ? -6.121 11.508 -14.521 1.00 97.81 76 GLU A CA 1
ATOM 593 C C . GLU A 1 76 ? -6.007 10.176 -13.778 1.00 97.81 76 GLU A C 1
ATOM 595 O O . GLU A 1 76 ? -7.002 9.476 -13.591 1.00 97.81 76 GLU A O 1
ATOM 600 N N . ARG A 1 77 ? -4.802 9.847 -13.295 1.00 97.75 77 ARG A N 1
ATOM 601 C CA . ARG A 1 77 ? -4.582 8.652 -12.478 1.00 97.75 77 ARG A CA 1
ATOM 602 C C . ARG A 1 77 ? -5.321 8.754 -11.147 1.00 97.75 77 ARG A C 1
ATOM 604 O O . ARG A 1 77 ? -5.851 7.751 -10.677 1.00 97.75 77 ARG A O 1
ATOM 611 N N . GLN A 1 78 ? -5.378 9.947 -10.560 1.00 98.38 78 GLN A N 1
ATOM 612 C CA . GLN A 1 78 ? -6.098 10.179 -9.316 1.00 98.38 78 GLN A CA 1
ATOM 613 C C . GLN A 1 78 ? -7.598 9.913 -9.476 1.00 98.38 78 GLN A C 1
ATOM 615 O O . GLN A 1 78 ? -8.163 9.231 -8.629 1.00 98.38 78 GLN A O 1
ATOM 620 N N . LYS A 1 79 ? -8.219 10.347 -10.584 1.00 98.31 79 LYS A N 1
ATOM 621 C CA . LYS A 1 79 ? -9.637 10.054 -10.872 1.00 98.31 79 LYS A CA 1
ATOM 622 C C . LYS A 1 79 ? -9.925 8.551 -10.898 1.00 98.31 79 LYS A C 1
ATOM 624 O O . LYS A 1 79 ? -10.894 8.112 -10.294 1.00 98.31 79 LYS A O 1
ATOM 629 N N . LEU A 1 80 ? -9.058 7.766 -11.542 1.00 98.12 80 LEU A N 1
ATOM 630 C CA . LEU A 1 80 ? -9.193 6.306 -11.574 1.00 98.12 80 LEU A CA 1
ATOM 631 C C . LEU A 1 80 ? -9.045 5.682 -10.177 1.00 98.12 80 LEU A C 1
ATOM 633 O O . LEU A 1 80 ? -9.777 4.761 -9.827 1.00 98.12 80 LEU A O 1
ATOM 637 N N . ILE A 1 81 ? -8.097 6.168 -9.371 1.00 98.12 81 ILE A N 1
ATOM 638 C CA . ILE A 1 81 ? -7.926 5.707 -7.985 1.00 98.12 81 ILE A CA 1
ATOM 639 C C . ILE A 1 81 ? -9.180 6.004 -7.157 1.00 98.12 81 ILE A C 1
ATOM 641 O O . ILE A 1 81 ? -9.612 5.143 -6.393 1.00 98.12 81 ILE A O 1
ATOM 645 N N . ASP A 1 82 ? -9.749 7.201 -7.309 1.00 98.31 82 ASP A N 1
ATOM 646 C CA . ASP A 1 82 ? -10.957 7.625 -6.602 1.00 98.31 82 ASP A CA 1
ATOM 647 C C . ASP A 1 82 ? -12.159 6.747 -7.007 1.00 98.31 82 ASP A C 1
ATOM 649 O O . ASP A 1 82 ? -12.863 6.240 -6.139 1.00 98.31 82 ASP A O 1
ATOM 653 N N . GLU A 1 83 ? -12.334 6.458 -8.301 1.00 98.25 83 GLU A N 1
ATOM 654 C CA . GLU A 1 83 ? -13.381 5.550 -8.801 1.00 98.25 83 GLU A CA 1
ATOM 655 C C . GLU A 1 83 ? -13.239 4.123 -8.245 1.00 98.25 83 GLU A C 1
ATOM 657 O O . GLU A 1 83 ? -14.212 3.525 -7.780 1.00 98.25 83 GLU A O 1
ATOM 662 N N . ILE A 1 84 ? -12.017 3.577 -8.244 1.00 97.62 84 ILE A N 1
ATOM 663 C CA . ILE A 1 84 ? -11.745 2.252 -7.673 1.00 97.62 84 ILE A CA 1
ATOM 664 C C . ILE A 1 84 ? -12.028 2.247 -6.168 1.00 97.62 84 ILE A C 1
ATOM 666 O O . ILE A 1 84 ? -12.569 1.265 -5.662 1.00 97.62 84 ILE A O 1
ATOM 670 N N . HIS A 1 85 ? -11.677 3.313 -5.444 1.00 97.81 85 HIS A N 1
ATOM 671 C CA . HIS A 1 85 ? -11.935 3.427 -4.006 1.00 97.81 85 HIS A CA 1
ATOM 672 C C . HIS A 1 85 ? -13.432 3.342 -3.698 1.00 97.81 85 HIS A C 1
ATOM 674 O O . HIS A 1 85 ? -13.840 2.496 -2.901 1.00 97.81 85 HIS A O 1
ATOM 680 N N . GLU A 1 86 ? -14.252 4.125 -4.402 1.00 97.69 86 GLU A N 1
ATOM 681 C CA . GLU A 1 86 ? -15.715 4.083 -4.272 1.00 97.69 86 GLU A CA 1
ATOM 682 C C . GLU A 1 86 ? -16.281 2.703 -4.627 1.00 97.69 86 GLU A C 1
ATOM 684 O O . GLU A 1 86 ? -17.100 2.137 -3.892 1.00 97.69 86 GLU A O 1
ATOM 689 N N . TYR A 1 87 ? -15.790 2.097 -5.713 1.00 97.81 87 TYR A N 1
ATOM 690 C CA . TYR A 1 87 ? -16.180 0.740 -6.084 1.00 97.81 87 TYR A CA 1
ATOM 691 C C . TYR A 1 87 ?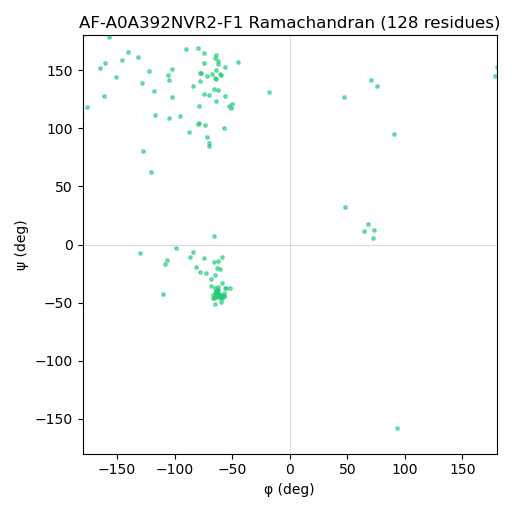 -15.857 -0.267 -4.971 1.00 97.81 87 TYR A C 1
ATOM 693 O O . TYR A 1 87 ? -16.715 -1.075 -4.606 1.00 97.81 87 TYR A O 1
ATOM 701 N N . MET A 1 88 ? -14.657 -0.211 -4.389 1.00 96.00 88 MET A N 1
ATOM 702 C CA . MET A 1 88 ? -14.250 -1.108 -3.305 1.00 96.00 88 MET A CA 1
ATOM 703 C C . MET A 1 88 ? -15.101 -0.906 -2.047 1.00 96.00 88 MET A C 1
ATOM 705 O O . MET A 1 88 ? -15.496 -1.896 -1.428 1.00 96.00 88 MET A O 1
ATOM 709 N N . LEU A 1 89 ? -15.444 0.338 -1.694 1.00 95.50 89 LEU A N 1
ATOM 710 C CA . LEU A 1 89 ? -16.345 0.634 -0.575 1.00 95.50 89 LEU A CA 1
ATOM 711 C C . LEU A 1 89 ? -17.744 0.052 -0.794 1.00 95.50 89 LEU A C 1
ATOM 713 O O . LEU A 1 89 ? -18.302 -0.522 0.140 1.00 95.50 89 LEU A O 1
ATOM 717 N N . SER A 1 90 ? -18.268 0.096 -2.025 1.00 96.25 90 SER A N 1
ATOM 718 C CA . SER A 1 90 ? -19.577 -0.489 -2.365 1.00 96.25 90 SER A CA 1
ATOM 719 C C . SER A 1 90 ? -19.647 -2.014 -2.182 1.00 96.25 90 SER A C 1
ATOM 721 O O . SER A 1 90 ? -20.736 -2.582 -2.091 1.00 96.25 90 SER A O 1
ATOM 723 N N . LYS A 1 91 ? -18.491 -2.693 -2.152 1.00 95.12 91 LYS A N 1
ATOM 724 C CA . LYS A 1 91 ? -18.372 -4.152 -1.987 1.00 95.12 91 LYS A CA 1
ATOM 725 C C . LYS A 1 91 ? -17.873 -4.564 -0.607 1.00 95.12 91 LYS A C 1
ATOM 727 O O . LYS A 1 91 ? -17.929 -5.748 -0.275 1.00 95.12 91 LYS A O 1
ATOM 732 N N . ALA A 1 92 ? -17.345 -3.627 0.175 1.00 91.50 92 ALA A N 1
ATOM 733 C CA . ALA A 1 92 ? -16.737 -3.936 1.455 1.00 91.50 92 ALA A CA 1
ATOM 734 C C . ALA A 1 92 ? -17.809 -4.174 2.532 1.00 91.50 92 ALA A C 1
ATOM 736 O O . ALA A 1 92 ? -18.789 -3.430 2.597 1.00 91.50 92 ALA A O 1
ATOM 737 N N . PRO A 1 93 ? -17.611 -5.154 3.432 1.00 89.81 93 PRO A N 1
ATOM 738 C CA . PRO A 1 93 ? -18.495 -5.329 4.575 1.00 89.81 93 PRO A CA 1
ATOM 739 C C . PRO A 1 93 ? -18.453 -4.096 5.500 1.00 89.81 93 PRO A C 1
ATOM 741 O O . PRO A 1 93 ? -17.466 -3.340 5.483 1.00 89.81 93 PRO A O 1
ATOM 744 N N . PRO A 1 94 ? -19.505 -3.887 6.315 1.00 86.75 94 PRO A N 1
ATOM 745 C CA . PRO A 1 94 ? -19.511 -2.841 7.327 1.00 86.75 94 PRO A CA 1
ATOM 746 C C . PRO A 1 94 ? -18.367 -3.052 8.323 1.00 86.75 94 PRO A C 1
ATOM 748 O O . PRO A 1 94 ? -17.973 -4.181 8.626 1.00 86.75 94 PRO A O 1
ATOM 751 N N . VAL A 1 95 ? -17.813 -1.946 8.819 1.00 82.81 95 VAL A N 1
ATOM 752 C CA . VAL A 1 95 ? -16.759 -1.983 9.835 1.00 82.81 95 VAL A CA 1
ATOM 753 C C . VAL A 1 95 ? -17.375 -2.462 11.152 1.00 82.81 95 VAL A C 1
ATOM 755 O O . VAL A 1 95 ? -18.373 -1.884 11.575 1.00 82.81 95 VAL A O 1
ATOM 758 N N . PRO A 1 96 ? -16.802 -3.474 11.827 1.00 73.44 96 PRO A N 1
ATOM 759 C CA . PRO A 1 96 ? -17.222 -3.816 13.179 1.00 73.44 96 PRO A CA 1
ATOM 760 C C . PRO A 1 96 ? -16.909 -2.643 14.110 1.00 73.44 96 PRO A C 1
ATOM 762 O O . PRO A 1 96 ? -15.742 -2.237 14.178 1.00 73.44 96 PRO A O 1
ATOM 765 N N . GLU A 1 97 ? -17.923 -2.119 14.803 1.00 61.78 97 GLU A N 1
ATOM 766 C CA . GLU A 1 97 ? -17.769 -1.030 15.772 1.00 61.78 97 GLU A CA 1
ATOM 767 C C . GLU A 1 97 ? -16.639 -1.364 16.755 1.00 61.78 97 GLU A C 1
ATOM 769 O O . GLU A 1 97 ? -16.632 -2.406 17.416 1.00 61.78 97 GLU A O 1
ATOM 774 N N . LEU A 1 98 ? -15.627 -0.499 16.796 1.00 58.84 98 LEU A N 1
ATOM 775 C CA . LEU A 1 98 ? -14.635 -0.517 17.856 1.00 58.84 98 LEU A CA 1
ATOM 776 C C . LEU A 1 98 ? -15.288 0.175 19.047 1.00 58.84 98 LEU A C 1
ATOM 778 O O . LEU A 1 98 ? -15.441 1.392 19.042 1.00 58.84 98 LEU A O 1
ATOM 782 N N . SER A 1 99 ? -15.700 -0.601 20.046 1.00 42.59 99 SER A N 1
ATOM 783 C CA . SER A 1 99 ? -16.051 -0.059 21.354 1.00 42.59 99 SER A CA 1
ATOM 784 C C . SER A 1 99 ? -14.886 0.801 21.842 1.00 42.59 99 SER A C 1
ATOM 786 O O . SER A 1 99 ? -13.768 0.300 21.976 1.00 42.59 99 SER A O 1
ATOM 788 N N . HIS A 1 100 ? -15.149 2.089 22.053 1.00 46.31 100 HIS A N 1
ATOM 789 C CA . HIS A 1 100 ? -14.227 3.029 22.671 1.00 46.31 100 HIS A CA 1
ATOM 790 C C . HIS A 1 100 ? -13.834 2.493 24.049 1.00 46.31 100 HIS A C 1
ATOM 792 O O . HIS A 1 100 ? -14.591 2.620 25.005 1.00 46.31 100 HIS A O 1
ATOM 798 N N . THR A 1 101 ? -12.663 1.872 24.160 1.00 35.22 101 THR A N 1
ATOM 799 C CA . THR A 1 101 ? -11.999 1.781 25.454 1.00 35.22 101 THR A CA 1
ATOM 800 C C . THR A 1 101 ? -11.328 3.128 25.653 1.00 35.22 101 THR A C 1
ATOM 802 O O . THR A 1 101 ? -10.352 3.445 24.974 1.00 35.22 101 THR A O 1
ATOM 805 N N . GLU A 1 102 ? -11.931 3.952 26.504 1.00 38.56 102 GLU A N 1
ATOM 806 C CA . GLU A 1 102 ? -11.356 5.197 26.992 1.00 38.56 102 GLU A CA 1
ATOM 807 C C . GLU A 1 102 ? -9.944 4.920 27.520 1.00 38.56 102 GLU A C 1
ATOM 809 O O . GLU A 1 102 ? -9.750 4.155 28.465 1.00 38.56 102 GLU A O 1
ATOM 814 N N . THR A 1 103 ? -8.937 5.535 26.905 1.00 34.41 103 THR A N 1
ATOM 815 C CA . THR A 1 103 ? -7.658 5.773 27.567 1.00 34.41 103 THR A CA 1
ATOM 816 C C . THR A 1 103 ? -7.919 6.838 28.631 1.00 34.41 103 THR A C 1
ATOM 818 O O . THR A 1 103 ? -7.778 8.032 28.382 1.00 34.41 103 THR A O 1
ATOM 821 N N . SER A 1 104 ? -8.372 6.420 29.813 1.00 37.59 104 SER A N 1
ATOM 822 C CA . SER A 1 104 ? -8.228 7.229 31.021 1.00 37.59 104 SER A CA 1
ATOM 823 C C . SER A 1 104 ? -6.753 7.191 31.410 1.00 37.59 104 SER A C 1
ATOM 825 O O . SER A 1 104 ? -6.295 6.264 32.076 1.00 37.59 104 SER A O 1
ATOM 827 N N . GLU A 1 105 ? -5.989 8.172 30.937 1.00 35.12 105 GLU A N 1
ATOM 828 C CA . GLU A 1 105 ? -4.713 8.534 31.550 1.00 35.12 105 GLU A CA 1
ATOM 829 C C . GLU A 1 105 ? -5.018 9.200 32.900 1.00 35.12 105 GLU A C 1
ATOM 831 O O . GLU A 1 105 ? -5.190 10.412 32.989 1.00 35.12 105 GLU A O 1
ATOM 836 N N . ASP A 1 106 ? -5.140 8.390 33.953 1.00 33.72 106 ASP A N 1
ATOM 837 C CA . ASP A 1 106 ? -5.061 8.862 35.335 1.00 33.72 106 ASP A CA 1
ATOM 838 C C . ASP A 1 106 ? -3.580 8.837 35.741 1.00 33.72 106 ASP A C 1
ATOM 840 O O . ASP A 1 106 ? -3.000 7.792 36.043 1.00 33.72 106 ASP A O 1
ATOM 844 N N . HIS A 1 107 ? -2.935 9.997 35.630 1.00 38.06 107 HIS A N 1
ATOM 845 C CA . HIS A 1 107 ? -1.583 10.243 36.118 1.00 38.06 107 HIS A CA 1
ATOM 846 C C . HIS A 1 107 ? -1.694 11.079 37.402 1.00 38.06 107 HIS A C 1
ATOM 848 O O . HIS A 1 107 ? -1.991 12.273 37.313 1.00 38.06 107 HIS A O 1
ATOM 854 N N . PRO A 1 108 ? -1.417 10.531 38.599 1.00 37.88 108 PRO A N 1
ATOM 855 C CA . PRO A 1 108 ? -1.099 11.365 39.741 1.00 37.88 108 PRO A CA 1
ATOM 856 C C . PRO A 1 108 ? 0.363 11.816 39.627 1.00 37.88 108 PRO A C 1
ATOM 858 O O . PRO A 1 108 ? 1.294 11.009 39.585 1.00 37.88 108 PRO A O 1
ATOM 861 N N . SER A 1 109 ? 0.541 13.132 39.548 1.00 34.47 109 SER A N 1
ATOM 862 C CA . SER A 1 109 ? 1.816 13.826 39.738 1.00 34.47 109 SER A CA 1
ATOM 863 C C . SER A 1 109 ? 2.309 13.662 41.182 1.00 34.47 109 SER A C 1
ATOM 865 O O . SER A 1 109 ? 1.497 13.752 42.108 1.00 34.47 109 SER A O 1
ATOM 867 N N . PRO A 1 110 ? 3.624 13.526 41.404 1.00 41.94 110 PRO A N 1
ATOM 868 C CA . PRO A 1 110 ? 4.263 14.098 42.574 1.00 41.94 110 PRO A CA 1
ATOM 869 C C . PRO A 1 110 ? 5.288 15.147 42.133 1.00 41.94 110 PRO A C 1
ATOM 871 O O . PRO A 1 110 ? 6.324 14.830 41.546 1.00 41.94 110 PRO A O 1
ATOM 874 N N . GLU A 1 111 ? 4.976 16.403 42.434 1.00 37.78 111 GLU A N 1
ATOM 875 C CA . GLU A 1 111 ? 5.908 17.523 42.392 1.00 37.78 111 GLU A CA 1
ATOM 876 C C . GLU A 1 111 ? 6.710 17.582 43.709 1.00 37.78 111 GLU A C 1
ATOM 878 O O . GLU A 1 111 ? 6.130 17.472 44.789 1.00 37.78 111 GLU A O 1
ATOM 883 N N . GLU A 1 112 ? 8.024 17.806 43.552 1.00 36.88 112 GLU A N 1
ATOM 884 C CA . GLU A 1 112 ? 8.955 18.466 44.493 1.00 36.88 112 GLU A CA 1
ATOM 885 C C . GLU A 1 112 ? 9.426 17.664 45.735 1.00 36.88 112 GLU A C 1
ATOM 887 O O . GLU A 1 112 ? 8.653 17.006 46.414 1.00 36.88 112 GLU A O 1
ATOM 892 N N . ALA A 1 113 ? 10.697 17.648 46.157 1.00 33.25 113 ALA A N 1
ATOM 893 C CA . ALA A 1 113 ? 11.925 18.323 45.738 1.00 33.25 113 ALA A CA 1
ATOM 894 C C . ALA A 1 113 ? 13.158 17.624 46.374 1.00 33.25 113 ALA A C 1
ATOM 896 O O . ALA A 1 113 ? 13.055 17.050 47.453 1.00 33.25 113 ALA A O 1
ATOM 897 N N . GLU A 1 114 ? 14.297 17.722 45.671 1.00 32.84 114 GLU A N 1
ATOM 898 C CA . GLU A 1 114 ? 15.699 17.855 46.137 1.00 32.84 114 GLU A CA 1
ATOM 899 C C . GLU A 1 114 ? 16.218 16.916 47.258 1.00 32.84 114 GLU A C 1
ATOM 901 O O . GLU A 1 114 ? 15.750 16.914 48.389 1.00 32.84 114 GLU A O 1
ATOM 906 N N . SER A 1 115 ? 17.338 16.201 47.085 1.00 31.78 115 SER A N 1
ATOM 907 C CA . SER A 1 115 ? 18.672 16.810 47.231 1.00 31.78 115 SER A CA 1
ATOM 908 C C . SER A 1 115 ? 19.818 15.795 47.030 1.00 31.78 115 SER A C 1
ATOM 910 O O . SER A 1 115 ? 19.758 14.677 47.530 1.00 31.78 115 SER A O 1
ATOM 912 N N . GLN A 1 116 ? 20.909 16.295 46.434 1.00 40.16 116 GLN A N 1
ATOM 913 C CA . GLN A 1 116 ? 22.329 15.961 46.676 1.00 40.16 116 GLN A CA 1
ATOM 914 C C . GLN A 1 116 ? 23.044 14.834 45.893 1.00 40.16 116 GLN A C 1
ATOM 916 O O . GLN A 1 116 ? 23.115 13.671 46.273 1.00 40.16 116 GLN A O 1
ATOM 921 N N . VAL A 1 117 ? 23.716 15.306 44.832 1.00 36.47 117 VAL A N 1
ATOM 922 C CA . VAL A 1 117 ? 25.094 15.002 44.391 1.00 36.47 117 VAL A CA 1
ATOM 923 C C . VAL A 1 117 ? 25.989 14.368 45.464 1.00 36.47 117 VAL A C 1
ATOM 925 O O . VAL A 1 117 ? 26.171 14.958 46.527 1.00 36.47 117 VAL A O 1
ATOM 928 N N . SER A 1 118 ? 26.667 13.268 45.106 1.00 35.38 118 SER A N 1
ATOM 929 C CA . SER A 1 118 ? 28.132 13.099 45.226 1.00 35.38 118 SER A CA 1
ATOM 930 C C . SER A 1 118 ? 28.590 11.752 44.640 1.00 35.38 118 SER A C 1
ATOM 932 O O . SER A 1 118 ? 28.227 10.691 45.135 1.00 35.38 118 SER A O 1
ATOM 934 N N . SER A 1 119 ? 29.432 11.793 43.607 1.00 41.50 119 SER A N 1
ATOM 935 C CA . SER A 1 119 ? 30.455 10.764 43.342 1.00 41.50 119 SER A CA 1
ATOM 936 C C . SER A 1 119 ? 31.800 11.346 43.805 1.00 41.50 119 SER A C 1
ATOM 938 O O . SER A 1 119 ? 31.939 12.573 43.781 1.00 41.50 119 SER A O 1
ATOM 940 N N . PRO A 1 120 ? 32.783 10.532 44.233 1.00 44.69 120 PRO A N 1
ATOM 941 C CA . PRO A 1 120 ? 33.624 9.836 43.253 1.00 44.69 120 PRO A CA 1
ATOM 942 C C . PRO A 1 120 ? 34.096 8.423 43.671 1.00 44.69 120 PRO A C 1
ATOM 944 O O . PRO A 1 120 ? 34.155 8.076 44.845 1.00 44.69 120 PRO A O 1
ATOM 947 N N . ASN A 1 121 ? 34.467 7.628 42.663 1.00 39.38 121 ASN A N 1
ATOM 948 C CA . ASN A 1 121 ? 35.335 6.441 42.764 1.00 39.38 121 ASN A CA 1
ATOM 949 C C . ASN A 1 121 ? 36.802 6.911 42.971 1.00 39.38 121 ASN A C 1
ATOM 951 O O . ASN A 1 121 ? 37.080 8.040 42.545 1.00 39.38 121 ASN A O 1
ATOM 955 N N . PRO A 1 122 ? 37.753 6.134 43.547 1.00 46.41 122 PRO A N 1
ATOM 956 C CA . PRO A 1 122 ? 38.410 5.052 42.780 1.00 46.41 122 PRO A CA 1
ATOM 957 C C . PRO A 1 122 ? 39.048 3.883 43.597 1.00 46.41 122 PRO A C 1
ATOM 959 O O . PRO A 1 122 ? 39.115 3.928 44.820 1.00 46.41 122 PRO A O 1
ATOM 962 N N . GLU A 1 123 ? 39.609 2.911 42.850 1.00 34.09 123 GLU A N 1
ATOM 963 C CA . GLU A 1 123 ? 40.641 1.901 43.218 1.00 34.09 123 GLU A CA 1
ATOM 964 C C . GLU A 1 123 ? 40.233 0.757 44.189 1.00 34.09 123 GLU A C 1
ATOM 966 O O . GLU A 1 123 ? 39.497 0.972 45.137 1.00 34.09 123 GLU A O 1
ATOM 971 N N . ALA A 1 124 ? 40.652 -0.513 44.074 1.00 38.97 124 ALA A N 1
ATOM 972 C CA . ALA A 1 124 ? 41.723 -1.171 43.323 1.00 38.97 124 ALA A CA 1
ATOM 973 C C . ALA A 1 124 ? 41.452 -2.697 43.188 1.00 38.97 124 ALA A C 1
ATOM 975 O O . ALA A 1 124 ? 40.762 -3.290 44.016 1.00 38.97 124 ALA A O 1
ATOM 976 N N . LEU A 1 125 ? 42.047 -3.317 42.162 1.00 42.94 125 LEU A N 1
ATOM 977 C CA . LEU A 1 125 ? 42.321 -4.764 42.033 1.00 42.94 125 LEU A CA 1
ATOM 978 C C . LEU A 1 125 ? 43.340 -5.228 43.110 1.00 42.94 125 LEU A C 1
ATOM 980 O O . LEU A 1 125 ? 44.069 -4.383 43.637 1.00 42.94 125 LEU A O 1
ATOM 984 N N . PRO A 1 126 ? 43.428 -6.536 43.435 1.00 51.25 126 PRO A N 1
ATOM 985 C CA . PRO A 1 126 ? 44.338 -7.412 42.682 1.00 51.25 126 PRO A CA 1
ATOM 986 C C . PRO A 1 126 ? 43.810 -8.829 42.373 1.00 51.25 126 PRO A C 1
ATOM 988 O O . PRO A 1 126 ? 42.812 -9.299 42.914 1.00 51.25 126 PRO A O 1
ATOM 991 N N . GLU A 1 127 ? 44.543 -9.448 41.446 1.00 43.00 127 GLU A N 1
ATOM 992 C CA . GLU A 1 127 ? 44.580 -10.844 40.994 1.00 43.00 127 GLU A CA 1
ATOM 993 C C . GLU A 1 127 ? 44.846 -11.856 42.127 1.00 43.00 127 GLU A C 1
ATOM 995 O O . GLU A 1 127 ? 45.536 -11.506 43.083 1.00 43.00 127 GLU A O 1
ATOM 1000 N N . GLU A 1 128 ? 44.376 -13.107 41.985 1.00 40.94 128 GLU A N 1
ATOM 1001 C CA . GLU A 1 128 ? 45.209 -14.330 42.094 1.00 40.94 128 GLU A CA 1
ATOM 1002 C C . GLU A 1 128 ? 44.413 -15.638 41.891 1.00 40.94 128 GLU A C 1
ATOM 1004 O O . GLU A 1 128 ? 43.206 -15.701 42.122 1.00 40.94 128 GLU A O 1
ATOM 1009 N N . GLU A 1 129 ? 45.159 -16.639 41.424 1.00 41.72 129 GLU A N 1
ATOM 1010 C CA . GLU A 1 129 ? 44.863 -17.961 40.855 1.00 41.72 129 GLU A CA 1
ATOM 1011 C C . GLU A 1 129 ? 43.813 -18.900 41.492 1.00 41.72 129 GLU A C 1
ATOM 1013 O O . GLU A 1 129 ? 43.540 -18.904 42.695 1.00 41.72 129 GLU A O 1
ATOM 1018 N N . GLY A 1 130 ? 43.324 -19.808 40.630 1.00 43.25 130 GLY A N 1
ATOM 1019 C CA . GLY A 1 130 ? 42.616 -21.051 40.955 1.00 43.25 130 GLY A CA 1
ATOM 1020 C C . GLY A 1 130 ? 42.243 -21.858 39.716 1.00 43.25 130 GLY A C 1
ATOM 1021 O O . GLY A 1 130 ? 41.246 -21.475 39.065 1.00 43.25 130 GLY A O 1
#